Protein AF-A0A7D8UB76-F1 (afdb_monomer)

Mean predicted aligned error: 15.32 Å

Solvent-accessible surface area (backbone atoms only — not comparable to full-atom values): 3859 Å² total; per-residue (Å²): 140,79,84,80,60,88,64,66,67,61,57,55,58,56,57,64,66,64,74,71,75,79,77,71,85,76,71,75,78,60,68,44,80,44,77,55,98,70,14,45,24,29,21,42,86,88,68,48,76,75,39,72,58,75,42,63,76,128

pLDDT: mean 71.11, std 16.42, range [41.53, 93.5]

Radius of gyration: 25.02 Å; Cα contacts (8 Å, |Δi|>4): 58; chains: 1; bounding box: 43×38×62 Å

Secondary structure (DSSP, 8-state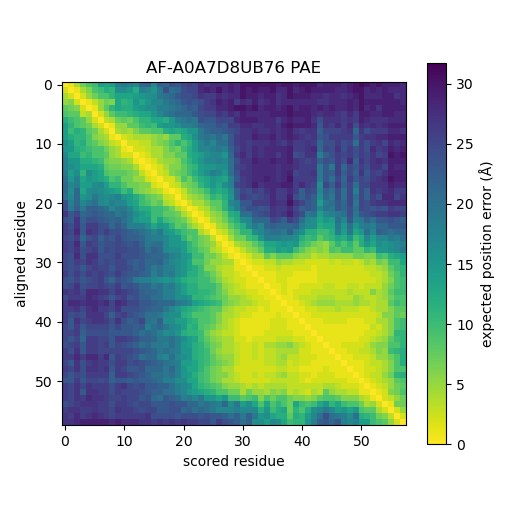):
-----TTHHHHHHHHHHHTT-----------EEEEETTEEEEE-TTS-EEEEEEEE--

Structure (mmCIF, N/CA/C/O backbone):
data_AF-A0A7D8UB76-F1
#
_entry.id   AF-A0A7D8UB76-F1
#
loop_
_atom_site.group_PDB
_atom_site.id
_atom_site.type_symbol
_atom_site.label_atom_id
_atom_site.label_alt_id
_atom_site.label_comp_id
_atom_site.label_asym_id
_atom_site.label_entity_id
_atom_site.label_seq_id
_atom_site.pdbx_PDB_ins_code
_atom_site.Cartn_x
_atom_site.Cartn_y
_atom_site.Cartn_z
_atom_site.occupancy
_atom_site.B_iso_or_equiv
_atom_site.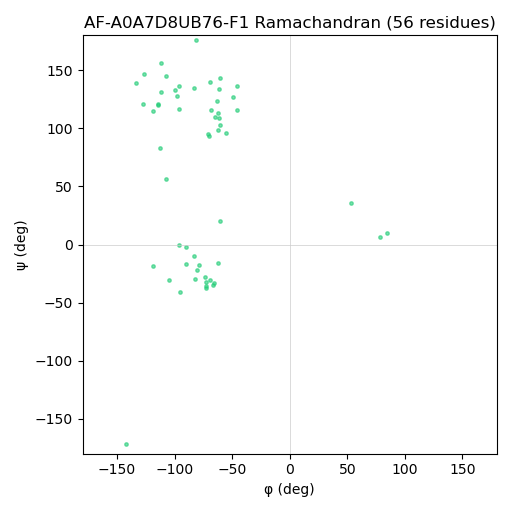auth_seq_id
_atom_site.auth_comp_id
_atom_site.auth_asym_id
_atom_site.auth_atom_id
_atom_site.pdbx_PDB_model_num
ATOM 1 N N . MET A 1 1 ? 28.825 -37.218 -42.785 1.00 45.72 1 MET A N 1
ATOM 2 C CA . MET A 1 1 ? 29.895 -36.341 -42.261 1.00 45.72 1 MET A CA 1
ATOM 3 C C . MET A 1 1 ? 29.855 -35.039 -43.055 1.00 45.72 1 MET A C 1
ATOM 5 O O . MET A 1 1 ? 30.617 -34.850 -43.993 1.00 45.72 1 MET A O 1
ATOM 9 N N . THR A 1 2 ? 28.854 -34.201 -42.782 1.00 41.53 2 THR A N 1
ATOM 10 C CA . THR A 1 2 ? 28.576 -32.988 -43.562 1.00 41.53 2 THR A CA 1
ATOM 11 C C . THR A 1 2 ? 29.182 -31.779 -42.863 1.00 41.53 2 THR A C 1
ATOM 13 O O . THR A 1 2 ? 29.028 -31.565 -41.665 1.00 41.53 2 THR A O 1
ATOM 16 N N . LYS A 1 3 ? 29.948 -31.040 -43.654 1.00 54.41 3 LYS A N 1
ATOM 17 C CA . LYS A 1 3 ? 30.871 -29.971 -43.298 1.00 54.41 3 LYS A CA 1
ATOM 18 C C . LYS A 1 3 ? 30.084 -28.732 -42.842 1.00 54.41 3 LYS A C 1
ATOM 20 O O . LYS A 1 3 ? 29.638 -27.946 -43.673 1.00 54.41 3 LYS A O 1
ATOM 25 N N . TYR A 1 4 ? 29.886 -28.562 -41.532 1.00 50.03 4 TYR A N 1
ATOM 26 C CA . TYR A 1 4 ? 29.390 -27.305 -40.961 1.00 50.03 4 TYR A CA 1
ATOM 27 C C . TYR A 1 4 ? 30.496 -26.246 -41.085 1.00 50.03 4 TYR A C 1
ATOM 29 O O . TYR A 1 4 ? 31.406 -26.162 -40.264 1.00 50.03 4 TYR A O 1
ATOM 37 N N . ASN A 1 5 ? 30.454 -25.465 -42.167 1.00 51.41 5 ASN A N 1
ATOM 38 C CA . ASN A 1 5 ? 31.326 -24.310 -42.359 1.00 51.41 5 ASN A CA 1
ATOM 39 C C . ASN A 1 5 ? 31.027 -23.267 -41.264 1.00 51.41 5 ASN A C 1
ATOM 41 O O . ASN A 1 5 ? 29.885 -22.833 -41.113 1.00 51.41 5 ASN A O 1
ATOM 45 N N . GLY A 1 6 ? 32.064 -22.881 -40.510 1.00 57.16 6 GLY A N 1
ATOM 46 C CA . GLY A 1 6 ? 32.044 -22.180 -39.212 1.00 57.16 6 GLY A CA 1
ATOM 47 C C . GLY A 1 6 ? 31.401 -20.787 -39.115 1.00 57.16 6 GLY A C 1
ATOM 48 O O . GLY A 1 6 ? 31.678 -2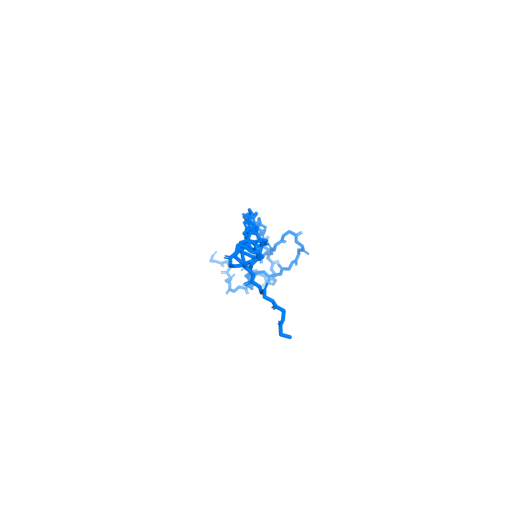0.061 -38.161 1.00 57.16 6 GLY A O 1
ATOM 49 N N . VAL A 1 7 ? 30.536 -20.416 -40.056 1.00 57.94 7 VAL A N 1
ATOM 50 C CA . VAL A 1 7 ? 29.731 -19.186 -40.031 1.00 57.94 7 VAL A CA 1
ATOM 51 C C . VAL A 1 7 ? 28.263 -19.487 -39.676 1.00 57.94 7 VAL A C 1
ATOM 53 O O . VAL A 1 7 ? 27.635 -18.688 -38.986 1.00 57.94 7 VAL A O 1
ATOM 56 N N . SER A 1 8 ? 27.720 -20.664 -40.030 1.00 54.53 8 SER A N 1
ATOM 57 C CA . SER A 1 8 ? 26.294 -20.989 -39.816 1.00 54.53 8 SER A CA 1
ATOM 58 C C . SER A 1 8 ? 25.938 -21.443 -38.394 1.00 54.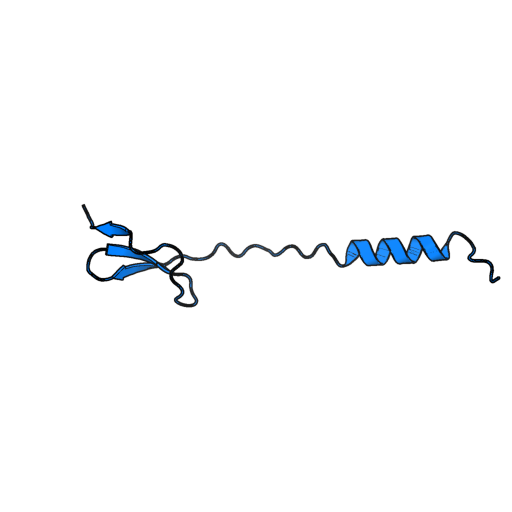53 8 SER A C 1
ATOM 60 O O . SER A 1 8 ? 24.796 -21.292 -37.980 1.00 54.53 8 SER A O 1
ATOM 62 N N . GLN A 1 9 ? 26.898 -21.938 -37.607 1.00 53.03 9 GLN A N 1
ATOM 63 C CA . GLN A 1 9 ? 26.666 -22.351 -36.213 1.00 53.03 9 GLN A CA 1
ATOM 64 C C . GLN A 1 9 ? 26.696 -21.162 -35.233 1.00 53.03 9 GLN A C 1
ATOM 66 O O . GLN A 1 9 ? 25.989 -21.161 -34.228 1.00 53.03 9 GLN A O 1
ATOM 71 N N . LYS A 1 10 ? 27.476 -20.117 -35.551 1.00 52.19 10 LYS A N 1
ATOM 72 C CA . LYS A 1 10 ? 27.573 -18.889 -34.740 1.00 52.19 10 LYS A CA 1
ATOM 73 C C . LYS A 1 10 ? 26.324 -18.011 -34.860 1.00 52.19 10 LYS A C 1
ATOM 75 O O . LYS A 1 10 ? 25.975 -17.322 -33.908 1.00 52.19 10 LYS A O 1
ATOM 80 N N . LEU A 1 11 ? 25.627 -18.083 -35.997 1.00 54.31 11 LEU A N 1
ATOM 81 C CA . LEU A 1 11 ? 24.412 -17.307 -36.246 1.00 54.31 11 LEU A CA 1
ATOM 82 C C . LEU A 1 11 ? 23.204 -17.825 -35.437 1.00 54.31 11 LEU A C 1
ATOM 84 O O . LEU A 1 11 ? 22.391 -17.025 -34.990 1.00 54.31 11 LEU A O 1
ATOM 88 N N . PHE A 1 12 ? 23.119 -19.136 -35.170 1.00 55.69 12 PHE A N 1
ATOM 89 C CA . PHE A 1 12 ? 22.038 -19.728 -34.363 1.00 55.69 12 PHE A CA 1
ATOM 90 C C . PHE A 1 12 ? 22.157 -19.421 -32.862 1.00 55.69 12 PHE A C 1
ATOM 92 O O . PHE A 1 12 ? 21.148 -19.167 -32.209 1.00 55.69 12 PHE A O 1
ATOM 99 N N . ILE A 1 13 ? 23.377 -19.389 -32.310 1.00 58.09 13 ILE A N 1
ATOM 100 C CA . ILE A 1 13 ? 23.600 -19.076 -30.885 1.00 58.09 13 ILE A CA 1
ATOM 101 C C . ILE A 1 13 ? 23.233 -17.613 -30.578 1.00 58.09 13 ILE A C 1
ATOM 103 O O . ILE A 1 13 ? 22.682 -17.327 -29.517 1.00 58.09 13 ILE A O 1
ATOM 107 N N . ALA A 1 14 ? 23.463 -16.695 -31.524 1.00 55.09 14 ALA A N 1
ATOM 108 C CA . ALA A 1 14 ? 23.107 -15.284 -31.367 1.00 55.09 14 ALA A CA 1
ATOM 109 C C . ALA A 1 14 ? 21.583 -15.046 -31.291 1.00 55.09 14 ALA A C 1
ATOM 111 O O . ALA A 1 14 ? 21.141 -14.173 -30.548 1.00 55.09 14 ALA A O 1
ATOM 112 N N . VAL A 1 15 ? 20.772 -15.846 -31.997 1.00 58.12 15 VAL A N 1
ATOM 113 C CA . VAL A 1 15 ? 19.298 -15.732 -31.981 1.00 58.12 15 VAL A CA 1
ATOM 114 C C . VAL A 1 15 ? 18.705 -16.239 -30.659 1.00 58.12 15 VAL A C 1
ATOM 116 O O . VAL A 1 15 ? 17.769 -15.637 -30.140 1.00 58.12 15 VAL A O 1
ATOM 119 N N . ILE A 1 16 ? 19.287 -17.286 -30.066 1.00 58.84 16 ILE A N 1
ATOM 120 C CA . ILE A 1 16 ? 18.835 -17.861 -28.784 1.00 58.84 16 ILE A CA 1
ATOM 121 C C . ILE A 1 16 ? 19.106 -16.902 -27.606 1.00 58.84 16 ILE A C 1
ATOM 123 O O . ILE A 1 16 ? 18.331 -16.862 -26.655 1.00 58.84 16 ILE A O 1
ATOM 127 N N . ALA A 1 17 ? 20.161 -16.083 -27.684 1.00 56.47 17 ALA A N 1
ATOM 128 C CA . ALA A 1 17 ? 20.491 -15.084 -26.662 1.00 56.47 17 ALA A CA 1
ATOM 129 C C . ALA A 1 17 ? 19.635 -13.801 -26.735 1.00 56.47 17 ALA A C 1
ATOM 131 O O . ALA A 1 17 ? 19.583 -13.043 -25.769 1.00 56.47 17 ALA A O 1
ATOM 132 N N . MET A 1 18 ? 18.962 -13.539 -27.863 1.00 56.84 18 MET A N 1
ATOM 133 C CA . MET A 1 18 ? 18.135 -12.337 -28.051 1.00 56.84 18 MET A CA 1
ATOM 134 C C . MET A 1 18 ? 16.669 -12.518 -27.636 1.00 56.84 18 MET A C 1
ATOM 136 O O . MET A 1 18 ? 15.987 -11.524 -27.404 1.00 56.84 18 MET A O 1
ATOM 140 N N . THR A 1 19 ? 16.168 -13.748 -27.485 1.00 57.44 19 THR A N 1
ATOM 141 C CA . THR A 1 19 ? 14.777 -13.983 -27.050 1.00 57.44 19 THR A CA 1
ATOM 142 C C . THR A 1 19 ? 14.586 -13.924 -25.533 1.00 57.44 19 THR A C 1
ATOM 144 O O . THR A 1 19 ? 13.450 -13.933 -25.070 1.00 57.44 19 THR A O 1
ATOM 147 N N . THR A 1 20 ? 15.660 -13.869 -24.739 1.00 61.44 20 THR A N 1
ATOM 148 C CA . THR A 1 20 ? 15.577 -13.918 -23.266 1.00 61.44 20 THR A CA 1
ATOM 149 C C . THR A 1 20 ? 15.589 -12.554 -22.578 1.00 61.44 20 THR A C 1
ATOM 151 O O . THR A 1 20 ? 15.492 -12.503 -21.356 1.00 61.44 20 THR A O 1
ATOM 154 N N . SER A 1 21 ? 15.671 -11.445 -23.317 1.00 66.75 21 SER A N 1
ATOM 155 C CA . SER A 1 21 ? 15.694 -10.098 -22.728 1.00 66.75 21 SER A CA 1
ATOM 156 C C . SER A 1 21 ? 14.383 -9.351 -22.959 1.00 66.75 21 SER A C 1
ATOM 158 O O . SER A 1 21 ? 14.367 -8.247 -23.491 1.00 66.75 21 SER A O 1
ATOM 160 N N . ILE A 1 22 ? 13.269 -9.944 -22.534 1.00 63.66 22 ILE A N 1
ATOM 161 C CA . ILE A 1 22 ? 12.086 -9.169 -22.150 1.00 63.66 22 ILE A CA 1
ATOM 162 C C . ILE A 1 22 ? 11.940 -9.379 -20.647 1.00 63.66 22 ILE A C 1
ATOM 164 O O . ILE A 1 22 ? 11.229 -10.273 -20.201 1.00 63.66 22 ILE A O 1
ATOM 168 N N . SER A 1 23 ? 12.681 -8.594 -19.862 1.00 65.56 23 SER A N 1
ATOM 169 C CA . SER A 1 23 ? 12.435 -8.508 -18.425 1.00 65.56 23 SER A CA 1
ATOM 170 C C . SER A 1 23 ? 11.567 -7.286 -18.176 1.00 65.56 23 SER A C 1
ATOM 172 O O . SER A 1 23 ? 11.918 -6.165 -18.543 1.00 65.56 23 SER A O 1
ATOM 174 N N . LEU A 1 24 ? 10.381 -7.595 -17.666 1.00 62.28 24 LEU A N 1
ATOM 175 C CA . LEU A 1 24 ? 9.183 -6.789 -17.559 1.00 62.28 24 LEU A CA 1
ATOM 176 C C . LEU A 1 24 ? 9.488 -5.386 -17.034 1.00 62.28 24 LEU A C 1
ATOM 178 O O . LEU A 1 24 ? 10.187 -5.232 -16.034 1.00 62.28 24 LEU A O 1
ATOM 182 N N . ALA A 1 25 ? 8.868 -4.376 -17.648 1.00 60.84 25 ALA A N 1
ATOM 183 C CA . ALA A 1 25 ? 8.552 -3.151 -16.931 1.00 60.84 25 ALA A CA 1
ATOM 184 C C . ALA A 1 25 ? 7.725 -3.577 -15.711 1.00 60.84 25 ALA A C 1
ATOM 186 O O . ALA A 1 25 ? 6.536 -3.875 -15.836 1.00 60.84 25 ALA A O 1
ATOM 187 N N . ALA A 1 26 ? 8.394 -3.746 -14.571 1.00 58.19 26 ALA A N 1
ATOM 188 C CA . ALA A 1 26 ? 7.772 -4.115 -13.319 1.00 58.19 26 ALA A CA 1
ATOM 189 C C . ALA A 1 26 ? 6.819 -2.974 -12.985 1.00 58.19 26 ALA A C 1
ATOM 191 O O . ALA A 1 26 ? 7.225 -1.894 -12.567 1.00 58.19 26 ALA A O 1
ATOM 192 N N . LYS A 1 27 ? 5.543 -3.184 -13.299 1.00 59.9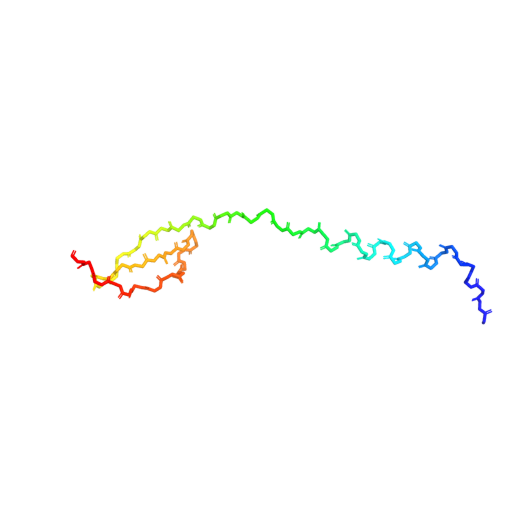7 27 LYS A N 1
ATOM 193 C CA . LYS A 1 27 ? 4.475 -2.299 -12.878 1.00 59.97 27 LYS A CA 1
ATOM 194 C C . LYS A 1 27 ? 4.506 -2.362 -11.361 1.00 59.97 27 LYS A C 1
ATOM 196 O O . LYS A 1 27 ? 4.206 -3.419 -10.811 1.00 59.97 2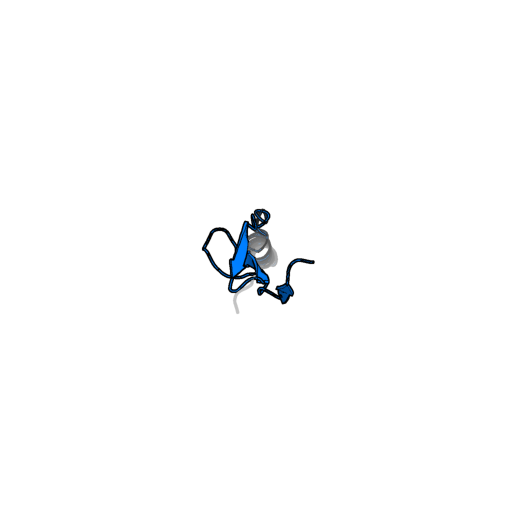7 LYS A O 1
ATOM 201 N N . GLU A 1 28 ? 4.939 -1.275 -10.727 1.00 67.88 28 GLU A N 1
ATOM 202 C CA . GLU A 1 28 ? 4.927 -1.143 -9.272 1.00 67.88 28 GLU A CA 1
ATOM 203 C C . GLU A 1 28 ? 3.560 -1.632 -8.777 1.00 67.88 28 GLU A C 1
ATOM 205 O O . GLU A 1 28 ? 2.533 -1.084 -9.210 1.00 67.88 28 GLU A O 1
ATOM 210 N N . PRO A 1 29 ? 3.502 -2.722 -7.989 1.00 72.69 29 PRO A N 1
ATOM 211 C CA . PRO A 1 29 ? 2.230 -3.259 -7.560 1.00 72.69 29 PRO A CA 1
ATOM 212 C C . PRO A 1 29 ? 1.586 -2.211 -6.662 1.00 72.69 29 PRO A C 1
ATOM 214 O O . PRO A 1 29 ? 2.053 -1.941 -5.557 1.00 72.69 29 PRO A O 1
ATOM 217 N N . LEU A 1 30 ? 0.523 -1.584 -7.164 1.00 85.81 30 LEU A N 1
ATOM 218 C CA . LEU A 1 30 ? -0.312 -0.708 -6.360 1.00 85.81 30 LEU A CA 1
ATOM 219 C C . LEU A 1 30 ? -0.912 -1.566 -5.248 1.00 85.81 30 LEU A C 1
ATOM 221 O O . LEU A 1 30 ? -1.680 -2.493 -5.516 1.00 85.81 30 LEU A O 1
ATOM 225 N N . LEU A 1 31 ? -0.498 -1.271 -4.020 1.00 91.69 31 LEU A N 1
ATOM 226 C CA . LEU A 1 31 ? -1.005 -1.920 -2.825 1.00 91.69 31 LEU A CA 1
ATOM 227 C C . LEU A 1 31 ? -2.114 -1.069 -2.219 1.00 91.69 31 LEU A C 1
ATOM 229 O O . LEU A 1 31 ? -1.979 0.148 -2.085 1.00 91.69 31 LEU A O 1
ATOM 233 N N . PHE A 1 32 ? -3.192 -1.728 -1.813 1.00 92.50 32 PHE A N 1
ATOM 234 C CA . PHE A 1 32 ? -4.328 -1.097 -1.159 1.00 92.50 32 PHE A CA 1
ATOM 235 C C . PHE A 1 32 ? -4.397 -1.567 0.296 1.00 92.50 32 PHE A C 1
ATOM 237 O O . PHE A 1 32 ? -4.301 -2.772 0.548 1.00 92.50 32 PHE A O 1
ATOM 244 N N . PRO A 1 33 ? -4.539 -0.652 1.268 1.00 91.94 33 PRO A N 1
ATOM 245 C CA . PRO A 1 33 ? -4.676 -1.035 2.663 1.00 91.94 33 PRO A CA 1
ATOM 246 C C . PRO A 1 33 ? -6.028 -1.712 2.897 1.00 91.94 33 PRO A C 1
ATOM 248 O O . PRO A 1 33 ? -7.059 -1.267 2.392 1.00 91.94 33 PRO A O 1
ATOM 251 N N . ILE A 1 34 ? -6.024 -2.767 3.706 1.00 92.00 34 ILE A N 1
ATOM 252 C CA . ILE A 1 34 ? -7.233 -3.449 4.173 1.00 92.00 34 ILE A CA 1
ATOM 253 C C . ILE A 1 34 ? -7.239 -3.543 5.692 1.00 92.00 34 ILE A C 1
ATOM 255 O O . ILE A 1 34 ? -6.190 -3.709 6.317 1.00 92.00 34 ILE A O 1
ATOM 259 N N . SER A 1 35 ? -8.437 -3.485 6.271 1.00 90.94 35 SER A N 1
ATOM 260 C CA . SER A 1 35 ? -8.669 -3.765 7.685 1.00 90.94 35 SER A CA 1
ATOM 261 C C . SER A 1 35 ? -9.521 -5.019 7.812 1.00 90.94 35 SER A C 1
ATOM 263 O O . SER A 1 35 ? -10.634 -5.076 7.290 1.00 90.94 35 SER A O 1
ATOM 265 N N . VAL A 1 36 ? -8.978 -6.035 8.478 1.00 88.12 36 VAL A N 1
ATOM 266 C CA . VAL A 1 36 ? -9.659 -7.305 8.749 1.00 88.12 36 VAL A CA 1
ATOM 267 C C . VAL A 1 36 ? -9.561 -7.559 10.242 1.00 88.12 36 VAL A C 1
ATOM 269 O O . VAL A 1 36 ? -8.461 -7.600 10.789 1.00 88.12 36 VAL A O 1
ATOM 272 N N . GLU A 1 37 ? -10.710 -7.686 10.910 1.00 87.88 37 GLU A N 1
ATOM 273 C CA . GLU A 1 37 ? -10.785 -7.964 12.355 1.00 87.88 37 GLU A CA 1
ATOM 274 C C . GLU A 1 37 ? -9.965 -6.979 13.220 1.00 87.88 37 GLU A C 1
ATOM 276 O O . GLU A 1 37 ? -9.354 -7.354 14.218 1.00 87.88 37 GLU A O 1
ATOM 281 N N . GLY A 1 38 ? -9.913 -5.702 12.820 1.00 87.06 38 GLY A N 1
ATOM 282 C CA . GLY A 1 38 ? -9.168 -4.659 13.538 1.00 87.06 38 GLY A CA 1
ATOM 283 C C . GLY A 1 38 ? -7.652 -4.672 13.307 1.00 87.06 38 GLY A C 1
ATOM 284 O O . GLY A 1 38 ? -6.933 -3.903 13.946 1.00 87.06 38 GLY A O 1
ATOM 285 N N . LYS A 1 39 ? -7.160 -5.512 12.392 1.00 86.00 39 LYS A N 1
ATOM 286 C CA . LYS A 1 39 ? -5.754 -5.563 11.980 1.00 86.00 39 LYS A CA 1
ATOM 287 C C . LYS A 1 39 ? -5.582 -4.987 10.582 1.00 86.00 39 LYS A C 1
ATOM 289 O O . LYS A 1 39 ? -6.422 -5.206 9.711 1.00 86.00 39 LYS A O 1
ATOM 294 N N . TRP A 1 40 ? -4.458 -4.315 10.354 1.00 90.12 40 TRP A N 1
ATOM 295 C CA . TRP A 1 40 ? -4.129 -3.707 9.064 1.00 90.12 40 TRP A CA 1
ATOM 296 C C . TRP A 1 40 ? -3.168 -4.565 8.245 1.00 90.12 40 TRP A C 1
ATOM 298 O O . TRP A 1 40 ? -2.147 -5.029 8.758 1.00 90.12 40 TRP A O 1
ATOM 308 N N . GLY A 1 41 ? -3.501 -4.745 6.965 1.00 91.06 41 GLY A N 1
ATOM 309 C CA . GLY A 1 41 ? -2.691 -5.426 5.954 1.00 91.06 41 GLY A CA 1
ATOM 310 C C . GLY A 1 41 ? -2.788 -4.738 4.591 1.00 91.06 41 GLY A C 1
ATOM 311 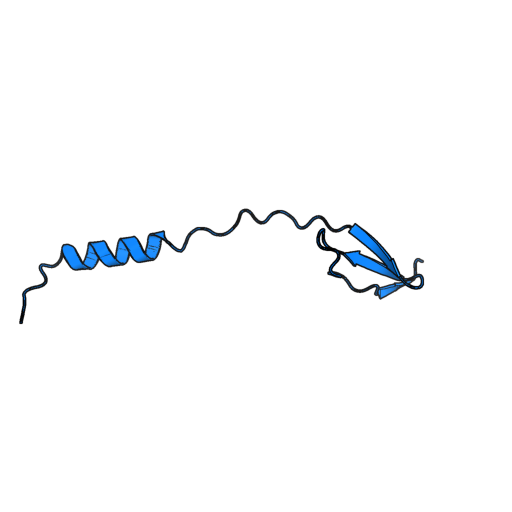O O . GLY A 1 41 ? -3.369 -3.660 4.474 1.00 91.06 41 GLY A O 1
ATOM 312 N N . TYR A 1 42 ? -2.234 -5.370 3.556 1.00 92.62 42 TYR A N 1
ATOM 313 C CA . TYR A 1 42 ? -2.250 -4.841 2.189 1.00 92.62 42 TYR A CA 1
ATOM 314 C C . TYR A 1 42 ? -2.649 -5.913 1.179 1.00 92.62 42 TYR A C 1
ATOM 316 O O . TYR A 1 42 ? -2.185 -7.055 1.262 1.00 92.62 42 TYR A O 1
ATOM 324 N N . ILE A 1 43 ? -3.469 -5.520 0.206 1.00 93.50 43 ILE A N 1
ATOM 325 C CA . ILE A 1 43 ? -3.843 -6.331 -0.958 1.00 93.50 43 ILE A CA 1
ATOM 326 C C . ILE A 1 43 ? -3.264 -5.742 -2.239 1.00 93.50 43 ILE A C 1
ATOM 328 O O . ILE A 1 43 ? -3.000 -4.542 -2.312 1.00 93.50 43 ILE A O 1
ATOM 332 N N . ASP A 1 44 ? -3.096 -6.578 -3.256 1.00 93.00 44 ASP A N 1
ATOM 333 C CA . ASP A 1 44 ? -2.875 -6.110 -4.619 1.00 93.00 44 ASP A CA 1
ATOM 334 C C . ASP A 1 44 ? -4.195 -5.721 -5.310 1.00 93.00 44 ASP A C 1
ATOM 336 O O . ASP A 1 44 ? -5.297 -5.874 -4.777 1.00 93.00 44 ASP A O 1
ATOM 340 N N . HIS A 1 45 ? -4.076 -5.210 -6.533 1.00 90.38 45 HIS A N 1
ATOM 341 C CA . HIS A 1 45 ? -5.205 -4.878 -7.401 1.00 90.38 45 HIS A CA 1
ATOM 342 C C . HIS A 1 45 ? -6.097 -6.069 -7.809 1.00 90.38 45 HIS A C 1
ATOM 344 O O . HIS A 1 45 ? -7.206 -5.842 -8.287 1.00 90.38 45 HIS A O 1
ATOM 350 N N . GLU A 1 46 ? -5.637 -7.311 -7.638 1.00 91.00 46 GLU A N 1
ATOM 351 C CA . GLU A 1 46 ? -6.413 -8.531 -7.903 1.00 91.00 46 GLU A CA 1
ATOM 352 C C . GLU A 1 46 ? -7.179 -8.994 -6.648 1.00 91.00 46 GLU A C 1
ATOM 354 O O . GLU A 1 46 ? -7.943 -9.958 -6.700 1.00 91.00 46 GLU A O 1
ATOM 359 N N . GLY A 1 47 ? -7.010 -8.297 -5.517 1.00 88.25 47 GLY A N 1
ATOM 360 C CA . GLY A 1 47 ? -7.646 -8.619 -4.242 1.00 88.25 47 GLY A CA 1
ATOM 361 C C . GLY A 1 47 ? -6.897 -9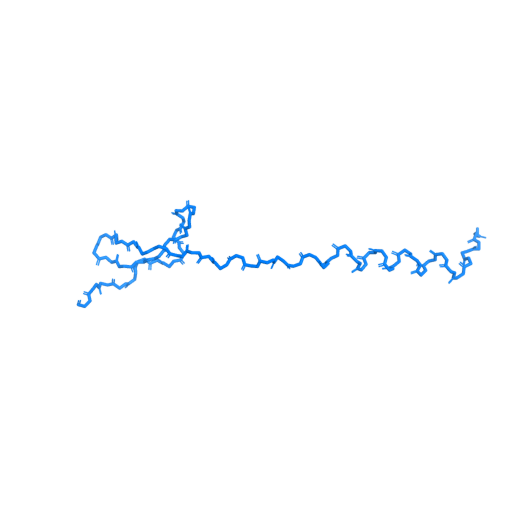.669 -3.423 1.00 88.25 47 GLY A C 1
ATOM 362 O O . GLY A 1 47 ? -7.419 -10.152 -2.417 1.00 88.25 47 GLY A O 1
ATOM 363 N N . LYS A 1 48 ? -5.673 -10.037 -3.814 1.00 91.25 48 LYS A N 1
ATOM 364 C CA . LYS A 1 48 ? -4.857 -10.994 -3.070 1.00 91.25 48 LYS A CA 1
ATOM 365 C C . LYS A 1 48 ? -4.123 -10.287 -1.939 1.00 91.25 48 LYS A C 1
ATOM 367 O O . LYS A 1 48 ? -3.501 -9.247 -2.131 1.00 91.25 48 LYS A O 1
ATOM 372 N N . VAL A 1 49 ? -4.143 -10.890 -0.753 1.00 91.56 49 VAL A N 1
ATOM 373 C CA . VAL A 1 49 ? -3.383 -10.402 0.404 1.00 91.56 49 VAL A CA 1
ATOM 374 C C . VAL A 1 49 ? -1.886 -10.587 0.154 1.00 91.56 49 VAL A C 1
ATOM 376 O O . VAL A 1 49 ? -1.401 -11.712 0.040 1.00 91.56 49 VAL A O 1
ATOM 379 N N . VAL A 1 50 ? -1.164 -9.468 0.086 1.00 89.38 50 VAL A N 1
ATOM 380 C CA . VAL A 1 50 ? 0.297 -9.419 -0.084 1.00 89.38 50 VAL A CA 1
ATOM 381 C C . VAL A 1 50 ? 0.980 -9.293 1.274 1.00 89.38 50 VAL A C 1
ATOM 383 O O . VAL A 1 50 ? 1.968 -9.973 1.542 1.00 89.38 50 VAL A O 1
ATOM 386 N N . ILE A 1 51 ? 0.419 -8.467 2.161 1.00 87.31 51 ILE A N 1
ATOM 387 C CA . ILE A 1 51 ? 0.869 -8.322 3.546 1.00 87.31 51 ILE A CA 1
ATOM 388 C C . ILE A 1 51 ? -0.291 -8.721 4.442 1.00 87.31 51 ILE A C 1
ATOM 390 O O . ILE A 1 51 ? -1.334 -8.063 4.454 1.00 87.31 51 ILE A O 1
ATOM 394 N N . GLN A 1 52 ? -0.108 -9.813 5.182 1.00 84.88 52 GLN A N 1
ATOM 395 C CA . GLN A 1 52 ? -1.124 -10.291 6.111 1.00 84.88 52 GLN A CA 1
ATOM 396 C C . GLN A 1 52 ? -1.423 -9.224 7.176 1.00 84.88 52 GLN A C 1
ATOM 398 O O . GLN A 1 52 ? -0.492 -8.550 7.624 1.00 84.88 52 GLN A O 1
ATOM 403 N N . PRO A 1 53 ? -2.686 -9.081 7.609 1.00 82.62 53 PRO A N 1
ATOM 404 C CA . PRO A 1 53 ? -3.036 -8.193 8.706 1.00 82.62 53 PRO A CA 1
ATOM 405 C C . PRO A 1 53 ? -2.326 -8.591 10.009 1.00 82.62 53 PRO A C 1
ATOM 407 O O . PRO A 1 53 ? -2.697 -9.572 10.652 1.00 82.62 53 PRO A O 1
ATOM 410 N N . GLN A 1 54 ? -1.271 -7.861 10.381 1.00 71.88 54 GLN A N 1
ATOM 411 C CA . GLN A 1 54 ? -0.361 -8.236 11.483 1.00 71.88 54 GLN A CA 1
ATOM 412 C C . GLN 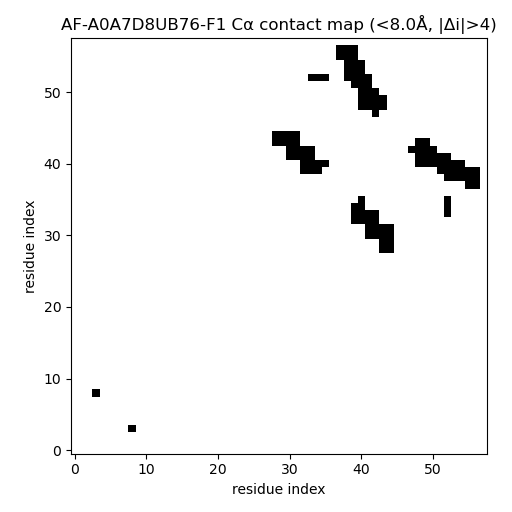A 1 54 ? -0.336 -7.204 12.616 1.00 71.88 54 GLN A C 1
ATOM 414 O O . GLN A 1 54 ? 0.037 -7.541 13.737 1.00 71.88 54 GLN A O 1
ATOM 419 N N . PHE A 1 55 ? -0.778 -5.971 12.360 1.00 64.25 55 PHE A N 1
ATOM 420 C CA . PHE A 1 55 ? -0.753 -4.901 13.355 1.00 64.25 55 PHE A CA 1
ATOM 421 C C . PHE A 1 55 ? -2.175 -4.489 13.729 1.00 64.25 55 PHE A C 1
ATOM 423 O O . PHE A 1 55 ? -2.951 -4.067 12.870 1.00 64.25 55 PHE A O 1
ATOM 430 N N . LEU A 1 56 ? -2.507 -4.614 15.016 1.00 55.94 56 LEU A N 1
ATOM 431 C CA . LEU A 1 56 ? -3.570 -3.818 15.627 1.00 55.94 56 LEU A CA 1
ATOM 432 C C . LEU A 1 56 ? -3.153 -2.350 15.500 1.00 55.94 56 LEU A C 1
ATOM 434 O O . LEU A 1 56 ? -1.993 -2.025 15.756 1.00 55.94 56 LEU A O 1
ATOM 438 N N . SER A 1 57 ? -4.070 -1.486 15.067 1.00 55.19 57 SER A N 1
ATOM 439 C CA . SER A 1 57 ? -3.860 -0.038 15.158 1.00 55.19 57 SER A CA 1
ATOM 440 C C . SER A 1 57 ? -3.403 0.304 16.575 1.00 55.19 57 SER A C 1
ATOM 442 O O . SER A 1 57 ? -4.063 -0.106 17.532 1.00 55.19 57 SER A O 1
ATOM 444 N N . ALA A 1 58 ? -2.279 1.013 16.691 1.00 57.94 58 ALA A N 1
ATOM 445 C CA . ALA A 1 58 ? -1.966 1.761 17.904 1.00 57.94 58 ALA A CA 1
ATOM 446 C C . ALA A 1 58 ? -2.993 2.886 18.098 1.00 57.94 58 ALA A C 1
ATOM 448 O O . ALA A 1 58 ? -3.603 3.301 17.078 1.00 57.94 58 ALA A O 1
#

Sequence (58 aa):
MTKYNGVSQKLFIAVIAMTTSISLAAKEPLLFPISVEGKWGYIDHEGKVVIQPQFLSA

Foldseek 3Di:
DDDPDPPVVVVVVVVVVVVPPPDDPPPPFDWDWDADPQFIFTDGPVRHTPGPRDDRDD

Nearest PDB structures (foldseek):
  5hl7-assembly1_L  TM=2.496E-01  e=1.113E+00  Staphylococcus aureus subsp. aureus NCTC 8325
  4jpd-assembly1_A  TM=3.199E-01  e=3.963E+00  Burkholderia cenocepacia J2315